Protein AF-A0A4Q7CPA7-F1 (afdb_monomer)

Secondary structure (DSSP, 8-state):
-HHHHHHHHHHHHHHHHHHHHHHHHHHHHHHHHHHHHHHHTS--SHHHHHHHHH-TTS-HHHHHHHHHHHHHTTSSPPPSS-SSHHHHHHHHHHHHH--

Foldseek 3Di:
DVVVVVVVVVVVVVVVVVVVVVVVVVVVVVVVVVVVVVLVVADLEPVVLVVLVPDPVRDQVNNQSNLVSCCVNVNWPFDDDDPTSVVRVVSRVVVVVVD

Solvent-accessible surface area (backbone atoms only — not comparable to full-atom values): 5529 Å² total; per-residue (Å²): 114,72,71,60,56,53,53,53,52,52,54,52,51,56,53,51,52,54,54,52,50,55,54,48,52,54,49,50,51,52,49,51,52,47,52,51,50,52,58,71,69,34,34,71,41,69,67,55,43,48,52,48,70,69,36,87,87,54,51,67,69,56,36,34,53,40,49,52,31,17,35,76,57,67,58,37,57,76,50,92,82,60,95,45,44,68,54,28,52,54,47,12,52,48,62,61,71,76,110

Structure (mmCIF, N/CA/C/O backbone):
data_AF-A0A4Q7CPA7-F1
#
_entry.id   AF-A0A4Q7CPA7-F1
#
loop_
_atom_site.group_PDB
_atom_site.id
_atom_site.type_symbol
_atom_site.label_atom_id
_atom_site.label_alt_id
_atom_site.label_comp_id
_atom_site.label_asym_id
_atom_site.label_entity_id
_atom_site.label_seq_id
_atom_site.pdbx_PDB_ins_code
_atom_site.Cartn_x
_atom_site.Cartn_y
_atom_site.Cartn_z
_atom_site.occupancy
_atom_site.B_iso_or_equiv
_atom_site.auth_seq_id
_atom_site.auth_comp_id
_atom_site.auth_asym_id
_atom_site.auth_atom_id
_atom_site.pdbx_PDB_model_num
ATOM 1 N N . MET A 1 1 ? -15.115 3.845 60.655 1.00 60.84 1 MET A N 1
ATOM 2 C CA . MET A 1 1 ? -14.992 4.805 59.529 1.00 60.84 1 MET A CA 1
ATOM 3 C C . MET A 1 1 ? -13.893 4.433 58.525 1.00 60.84 1 MET A C 1
ATOM 5 O O . MET A 1 1 ? -14.183 4.444 57.338 1.00 60.84 1 MET A O 1
ATOM 9 N N . LYS A 1 2 ? -12.679 4.030 58.945 1.00 62.03 2 LYS A N 1
ATOM 10 C CA . LYS A 1 2 ? -11.581 3.646 58.021 1.00 62.03 2 LYS A CA 1
ATOM 11 C C . LYS A 1 2 ? -11.904 2.454 57.095 1.00 62.03 2 LYS A C 1
ATOM 13 O O . LYS A 1 2 ? -11.591 2.507 55.914 1.00 62.03 2 LYS A O 1
ATOM 18 N N . ASN A 1 3 ? -12.603 1.433 57.592 1.00 66.81 3 ASN A N 1
ATOM 19 C CA . ASN A 1 3 ? -12.916 0.220 56.816 1.00 66.81 3 ASN A CA 1
ATOM 20 C C . ASN A 1 3 ? -13.990 0.450 55.734 1.00 66.81 3 ASN A C 1
ATOM 22 O O . ASN A 1 3 ? -13.986 -0.230 54.714 1.00 66.81 3 ASN A O 1
ATOM 26 N N . LEU A 1 4 ? -14.870 1.442 55.925 1.00 75.44 4 LEU A N 1
ATOM 27 C CA . LEU A 1 4 ? -15.872 1.839 54.929 1.00 75.44 4 LEU A CA 1
ATOM 28 C C . LEU A 1 4 ? -15.200 2.518 53.722 1.00 75.44 4 LEU A C 1
ATOM 30 O O . LEU A 1 4 ? -15.539 2.248 52.576 1.00 75.44 4 LEU A O 1
ATOM 34 N N . LEU A 1 5 ? -14.200 3.360 53.995 1.00 75.19 5 LEU A N 1
ATOM 35 C CA . LEU A 1 5 ? -13.464 4.123 52.986 1.00 75.19 5 LEU A CA 1
ATOM 36 C C . LEU A 1 5 ? -12.631 3.205 52.074 1.00 75.19 5 LEU A C 1
ATOM 38 O O . LEU A 1 5 ? -12.576 3.408 50.863 1.00 75.19 5 LEU A O 1
ATOM 42 N N . ILE A 1 6 ? -12.065 2.141 52.651 1.00 78.50 6 ILE A N 1
ATOM 43 C CA . ILE A 1 6 ? -11.348 1.088 51.916 1.00 78.50 6 ILE A CA 1
ATOM 44 C C . ILE A 1 6 ? -12.302 0.309 50.999 1.00 78.50 6 ILE A C 1
ATOM 46 O O . ILE A 1 6 ? -11.965 0.057 49.843 1.00 78.50 6 ILE A O 1
ATOM 50 N N . GLY A 1 7 ? -13.509 -0.021 51.476 1.00 77.50 7 GLY A N 1
ATOM 51 C CA . GLY A 1 7 ? -14.522 -0.708 50.667 1.00 77.50 7 GLY A CA 1
ATOM 52 C C . GLY A 1 7 ? -14.956 0.101 49.441 1.00 77.50 7 GLY A C 1
ATOM 53 O O . GLY A 1 7 ? -15.056 -0.443 48.344 1.00 77.50 7 GLY A O 1
ATOM 54 N N . VAL A 1 8 ? -15.134 1.417 49.596 1.00 79.19 8 VAL A N 1
ATOM 55 C CA . VAL A 1 8 ? -15.505 2.312 48.486 1.00 79.19 8 VAL A CA 1
ATOM 56 C C . VAL A 1 8 ? -14.370 2.455 47.463 1.00 79.19 8 VAL A C 1
ATOM 58 O O . VAL A 1 8 ? -14.634 2.414 46.260 1.00 79.19 8 VAL A O 1
ATOM 61 N N . MET A 1 9 ? -13.108 2.552 47.905 1.00 79.12 9 MET A N 1
ATOM 62 C CA . MET A 1 9 ? -11.962 2.574 46.980 1.00 79.12 9 MET A CA 1
ATOM 63 C C . MET A 1 9 ? -11.856 1.290 46.154 1.00 79.12 9 MET A C 1
ATOM 65 O O . MET A 1 9 ? -11.576 1.365 44.960 1.00 79.12 9 MET A O 1
ATOM 69 N N . LEU A 1 10 ? -12.108 0.127 46.760 1.00 80.56 10 LEU A N 1
ATOM 70 C CA . LEU A 1 10 ? -12.074 -1.164 46.069 1.00 80.56 10 LEU A CA 1
ATOM 71 C C . LEU A 1 10 ? -13.118 -1.238 44.948 1.00 80.56 10 LEU A C 1
ATOM 73 O O . LEU A 1 10 ? -12.797 -1.649 43.835 1.00 80.56 10 LEU A O 1
ATOM 77 N N . ILE A 1 11 ? -14.340 -0.770 45.210 1.00 79.00 11 ILE A N 1
ATOM 78 C CA . ILE A 1 11 ? -15.421 -0.759 44.213 1.00 79.00 11 ILE A CA 1
ATOM 79 C C . ILE A 1 11 ? -15.090 0.194 43.054 1.00 79.00 11 ILE A C 1
ATOM 81 O O . ILE A 1 11 ? -15.279 -0.166 41.890 1.00 79.00 11 ILE A O 1
ATOM 85 N N . MET A 1 12 ? -14.541 1.380 43.344 1.00 77.31 12 MET A N 1
ATOM 86 C CA . MET A 1 12 ? -14.098 2.309 42.296 1.00 77.31 12 MET A CA 1
ATOM 87 C C . MET A 1 12 ? -12.958 1.740 41.445 1.00 77.31 12 MET A C 1
ATOM 89 O O . MET A 1 12 ? -12.941 1.960 40.234 1.00 77.31 12 MET A O 1
ATOM 93 N N . LEU A 1 13 ? -12.034 0.982 42.043 1.00 77.50 13 LEU A N 1
ATOM 94 C CA . LEU A 1 13 ? -10.919 0.378 41.314 1.00 77.50 13 LEU A CA 1
ATOM 95 C C . LEU A 1 13 ? -11.395 -0.701 40.329 1.00 77.50 13 LEU A C 1
ATOM 97 O O . LEU A 1 13 ? -10.911 -0.751 39.200 1.00 77.50 13 LEU A O 1
ATOM 101 N N . ILE A 1 14 ? -12.369 -1.523 40.739 1.00 79.12 14 ILE A N 1
ATOM 102 C CA . ILE A 1 14 ? -12.941 -2.600 39.914 1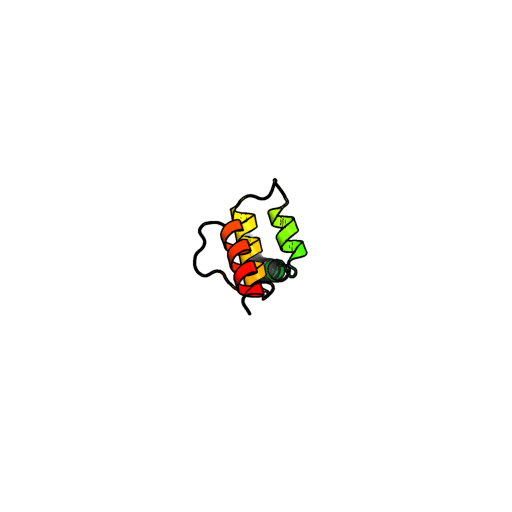.00 79.12 14 ILE A CA 1
ATOM 103 C C . ILE A 1 14 ? -13.746 -2.026 38.739 1.00 79.12 14 ILE A C 1
A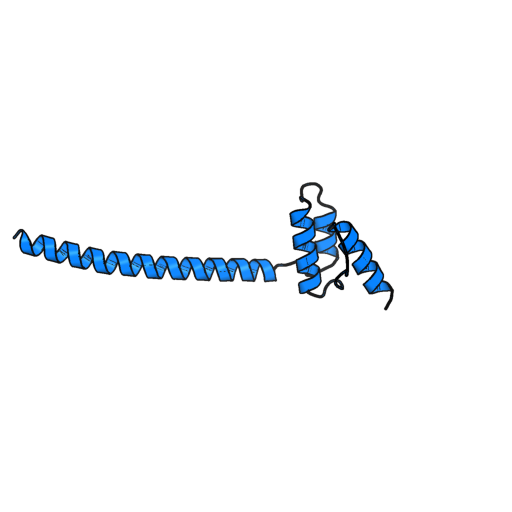TOM 105 O O . ILE A 1 14 ? -13.608 -2.482 37.606 1.00 79.12 14 ILE A O 1
ATOM 109 N N . MET A 1 15 ? -14.563 -0.995 38.978 1.00 75.00 15 MET A N 1
ATOM 110 C CA . MET A 1 15 ? -15.303 -0.343 37.891 1.00 75.00 15 MET A CA 1
ATOM 111 C C . MET A 1 15 ? -14.380 0.430 36.940 1.00 75.00 15 MET A C 1
ATOM 113 O O . MET A 1 15 ? -14.580 0.401 35.725 1.00 75.00 15 MET A O 1
ATOM 117 N N . GLY A 1 16 ? -13.348 1.093 37.471 1.00 70.25 16 GLY A N 1
ATOM 118 C CA . GLY A 1 16 ? -12.383 1.843 36.670 1.00 70.25 16 GLY A CA 1
ATOM 119 C C . GLY A 1 16 ? -11.567 0.956 35.727 1.00 70.25 16 GLY A C 1
ATOM 120 O O . GLY A 1 16 ? -11.403 1.303 34.555 1.00 70.25 16 GLY A O 1
ATOM 121 N N . SER A 1 17 ? -11.097 -0.202 36.203 1.00 68.50 17 SER A N 1
ATOM 122 C CA . SER A 1 17 ? -10.335 -1.150 35.380 1.00 68.50 17 SER A CA 1
ATOM 123 C C . SER A 1 17 ? -11.192 -1.768 34.271 1.00 68.50 17 SER A C 1
ATOM 125 O O . SER A 1 17 ? -10.755 -1.798 33.120 1.00 68.50 17 SER A O 1
ATOM 127 N N . GLY A 1 18 ? -12.437 -2.155 34.575 1.00 69.56 18 GLY A N 1
ATOM 128 C CA . GLY A 1 18 ? -13.386 -2.659 33.577 1.00 69.56 18 GLY A CA 1
ATOM 129 C C . GLY A 1 18 ? -13.713 -1.629 32.490 1.00 69.56 18 GLY A C 1
ATOM 130 O O . GLY A 1 18 ? -13.674 -1.940 31.300 1.00 69.56 18 GLY A O 1
ATOM 131 N N . TYR A 1 19 ? -13.954 -0.370 32.874 1.00 69.69 19 TYR A N 1
ATOM 132 C CA . TYR A 1 19 ? -14.233 0.706 31.918 1.00 69.69 19 TYR A CA 1
ATOM 133 C C . TYR A 1 19 ? -13.033 1.014 31.009 1.00 69.69 19 TYR A C 1
ATOM 135 O O . TYR A 1 19 ? -13.197 1.268 29.813 1.00 69.69 19 TYR A O 1
ATOM 143 N N . PHE A 1 20 ? -11.811 0.973 31.551 1.00 68.81 20 PHE A N 1
ATOM 144 C CA . PHE A 1 20 ? -10.595 1.194 30.769 1.00 68.81 20 PHE A CA 1
ATOM 145 C C . PHE A 1 20 ? -10.340 0.056 29.771 1.00 68.81 20 PHE A C 1
ATOM 147 O O . PHE A 1 20 ? -9.987 0.328 28.622 1.00 68.81 20 PHE A O 1
ATOM 154 N N . MET A 1 21 ? -10.585 -1.193 30.181 1.00 64.44 21 MET A N 1
ATOM 155 C CA . MET A 1 21 ? -10.414 -2.379 29.339 1.00 64.44 21 MET A CA 1
ATOM 156 C C . MET A 1 21 ? -11.360 -2.351 28.128 1.00 64.44 21 MET A C 1
ATOM 158 O O . MET A 1 21 ? -10.884 -2.378 26.993 1.00 64.44 21 MET A O 1
ATOM 162 N N . ILE A 1 22 ? -12.660 -2.121 28.347 1.00 62.16 22 ILE A N 1
ATOM 163 C CA . ILE A 1 22 ? -13.662 -2.004 27.269 1.00 62.16 22 ILE A CA 1
ATOM 164 C C . ILE A 1 22 ? -13.314 -0.851 26.314 1.00 62.16 22 ILE A C 1
ATOM 166 O O . ILE A 1 22 ? -13.369 -0.988 25.093 1.00 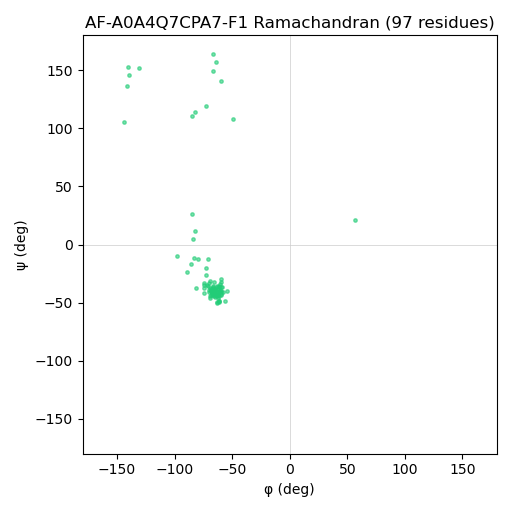62.16 22 ILE A O 1
ATOM 170 N N . LYS A 1 23 ? -12.898 0.304 26.849 1.00 59.06 23 LYS A N 1
ATOM 171 C CA . LYS A 1 23 ? -12.506 1.456 26.023 1.00 59.06 23 LYS A CA 1
ATOM 172 C C . LYS A 1 23 ? -11.248 1.179 25.192 1.00 59.06 23 LYS A C 1
ATOM 174 O O . LYS A 1 23 ? -11.108 1.739 24.103 1.00 59.06 23 LYS A O 1
ATOM 179 N N . SER A 1 24 ? -10.329 0.360 25.701 1.00 59.72 24 SER A N 1
ATOM 180 C CA . SER A 1 24 ? -9.114 -0.032 24.986 1.00 59.72 24 SER A CA 1
ATOM 181 C C . SER A 1 24 ? -9.394 -1.041 23.871 1.00 59.72 24 SER A C 1
ATOM 183 O O . SER A 1 24 ? -8.902 -0.827 22.765 1.00 59.72 24 SER A O 1
ATOM 185 N N . GLU A 1 25 ? -10.260 -2.035 24.099 1.00 56.31 25 GLU A N 1
ATOM 186 C CA . GLU A 1 25 ? -10.701 -2.984 23.063 1.00 56.31 25 GLU A CA 1
ATOM 187 C C . GLU A 1 25 ? -11.433 -2.266 21.927 1.00 56.31 25 GLU A C 1
ATOM 189 O O . GLU A 1 25 ? -11.036 -2.384 20.770 1.00 56.31 25 GLU A O 1
ATOM 194 N N . ILE A 1 26 ? -12.395 -1.390 22.248 1.00 58.28 26 ILE A N 1
ATOM 195 C CA . ILE A 1 26 ? -13.133 -0.612 21.235 1.00 58.28 26 ILE A CA 1
ATOM 196 C C . ILE A 1 26 ? -12.187 0.257 20.393 1.00 58.28 26 ILE A C 1
ATOM 198 O O . ILE A 1 26 ? -12.392 0.431 19.192 1.00 58.28 26 ILE A O 1
ATOM 202 N N . ARG A 1 27 ? -11.136 0.824 20.998 1.00 57.31 27 ARG A N 1
ATOM 203 C CA . ARG A 1 27 ? -10.137 1.613 20.261 1.00 57.31 27 ARG A CA 1
ATOM 204 C C . ARG A 1 27 ? -9.246 0.745 19.379 1.00 57.31 27 ARG A C 1
ATOM 206 O O . ARG A 1 27 ? -8.856 1.207 18.305 1.00 57.31 27 ARG A O 1
ATOM 213 N N . HIS A 1 28 ? -8.927 -0.469 19.814 1.00 56.09 28 HIS A N 1
ATOM 214 C CA . HIS A 1 28 ? -8.121 -1.410 19.046 1.00 56.09 28 HIS A CA 1
ATOM 215 C C . HIS A 1 28 ? -8.893 -1.906 17.817 1.00 56.09 28 HIS A C 1
ATOM 217 O O . HIS A 1 28 ? -8.368 -1.834 16.706 1.00 56.09 28 HIS A O 1
ATOM 223 N N . ASP A 1 29 ? -10.170 -2.255 17.986 1.00 55.78 29 ASP A N 1
ATOM 224 C CA . ASP A 1 29 ? -11.059 -2.647 16.889 1.00 55.78 29 ASP A CA 1
ATOM 225 C C . ASP A 1 29 ? -11.357 -1.484 15.944 1.00 55.78 29 ASP A C 1
ATOM 227 O O . ASP A 1 29 ? -11.255 -1.631 14.729 1.00 55.78 29 ASP A O 1
ATOM 231 N N . ALA A 1 30 ? -11.636 -0.284 16.462 1.00 56.88 30 ALA A N 1
ATOM 232 C CA . ALA A 1 30 ? -11.852 0.888 15.615 1.00 56.88 30 ALA A CA 1
ATOM 233 C C . ALA A 1 30 ? -10.599 1.252 14.802 1.00 56.88 30 ALA A C 1
ATOM 235 O O . ALA A 1 30 ? -10.718 1.669 13.651 1.00 56.88 30 ALA A O 1
ATOM 236 N N . SER A 1 31 ? -9.401 1.068 15.364 1.00 57.94 31 SER A N 1
ATOM 237 C CA . SER A 1 31 ? -8.137 1.305 14.656 1.00 57.94 31 SER A CA 1
ATOM 238 C C . SER A 1 31 ? -7.840 0.204 13.637 1.00 57.94 31 SER A C 1
ATOM 240 O O . SER A 1 31 ? -7.374 0.511 12.542 1.00 57.94 31 SER A O 1
ATOM 242 N N . ALA A 1 32 ? -8.164 -1.055 13.945 1.00 56.03 32 ALA A N 1
ATOM 243 C CA . ALA A 1 32 ? -8.051 -2.173 13.013 1.00 56.03 32 ALA A CA 1
ATOM 244 C C . ALA A 1 32 ? -9.026 -2.020 11.836 1.00 56.03 32 ALA A C 1
ATOM 246 O O . ALA A 1 32 ? -8.616 -2.142 10.684 1.00 56.03 32 ALA A O 1
ATOM 247 N N . VAL A 1 33 ? -10.280 -1.643 12.101 1.00 53.69 33 VAL A N 1
ATOM 248 C CA . VAL A 1 33 ? -11.311 -1.363 11.089 1.00 53.69 33 VAL A CA 1
ATOM 249 C C . VAL A 1 33 ? -10.992 -0.092 10.300 1.00 53.69 33 VAL A C 1
ATOM 251 O O . VAL A 1 33 ? -11.206 -0.057 9.091 1.00 53.69 33 VAL A O 1
ATOM 254 N N . ALA A 1 34 ? -10.437 0.949 10.928 1.00 53.22 34 ALA A N 1
ATOM 255 C CA . ALA A 1 34 ? -9.967 2.142 10.224 1.00 53.22 34 ALA A CA 1
ATOM 256 C C . ALA A 1 34 ? -8.756 1.835 9.334 1.00 53.22 34 ALA A C 1
ATOM 258 O O . ALA A 1 34 ? -8.714 2.320 8.207 1.00 53.22 34 ALA A O 1
ATOM 259 N N . ALA A 1 35 ? -7.819 0.994 9.781 1.00 53.28 35 ALA A N 1
ATOM 260 C CA . ALA A 1 35 ? -6.709 0.505 8.965 1.00 53.28 35 ALA A CA 1
ATOM 261 C C . ALA A 1 35 ? -7.209 -0.369 7.801 1.00 53.28 35 ALA A C 1
ATOM 263 O O . ALA A 1 35 ? -6.734 -0.223 6.676 1.00 53.28 35 ALA A O 1
ATOM 264 N N . GLN A 1 36 ? -8.226 -1.206 8.029 1.00 49.03 36 GLN A N 1
ATOM 265 C CA . GLN A 1 36 ? -8.895 -1.990 6.986 1.00 49.03 36 GLN A CA 1
ATOM 266 C C . GLN A 1 36 ? -9.649 -1.099 5.984 1.00 49.03 36 GLN A C 1
ATOM 268 O O . GLN A 1 36 ? -9.557 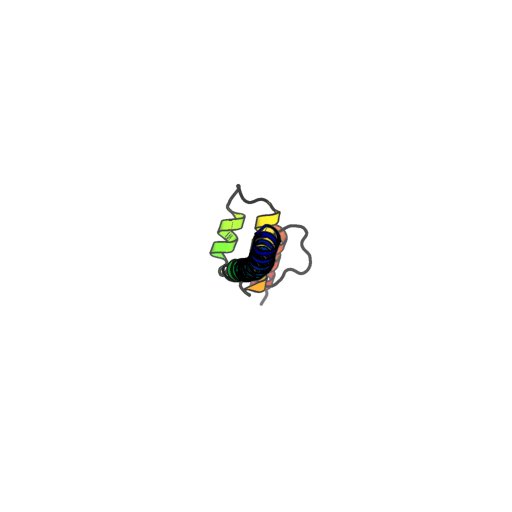-1.307 4.777 1.00 49.03 36 GLN A O 1
ATOM 273 N N . LYS A 1 37 ? -10.338 -0.049 6.450 1.00 45.16 37 LYS A N 1
ATOM 274 C CA . LYS A 1 37 ? -10.987 0.946 5.581 1.00 45.16 37 LYS A CA 1
ATOM 275 C C . LYS A 1 37 ? -9.986 1.820 4.830 1.00 45.16 37 LYS A C 1
ATOM 277 O O . LYS A 1 37 ? -10.276 2.230 3.710 1.00 45.16 37 LYS A O 1
ATOM 282 N N . LEU A 1 38 ? -8.816 2.095 5.407 1.00 51.00 38 LEU A N 1
ATOM 283 C CA . LEU A 1 38 ? -7.716 2.761 4.707 1.00 51.00 38 LEU A CA 1
ATOM 284 C C . LEU A 1 38 ? -7.148 1.870 3.597 1.00 51.00 38 LEU A C 1
ATOM 286 O O . LEU A 1 38 ? -6.874 2.386 2.519 1.00 51.00 38 LEU A O 1
ATOM 290 N N . LYS A 1 39 ? -7.066 0.547 3.815 1.00 51.12 39 LYS A N 1
ATOM 291 C CA . LYS A 1 39 ? -6.786 -0.421 2.740 1.00 51.12 39 LYS A CA 1
ATOM 292 C C . LYS A 1 39 ? -7.875 -0.418 1.655 1.00 51.12 39 LYS A C 1
ATOM 294 O O . LYS A 1 39 ? -7.554 -0.469 0.477 1.00 51.12 39 LYS A O 1
ATOM 299 N N . MET A 1 40 ? -9.154 -0.268 2.016 1.00 48.22 40 MET A N 1
ATOM 300 C CA . MET A 1 40 ? -10.255 -0.163 1.037 1.00 48.22 40 MET A CA 1
ATOM 301 C C . MET A 1 40 ? -10.317 1.176 0.281 1.00 48.22 40 MET A C 1
ATOM 303 O O . MET A 1 40 ? -10.888 1.232 -0.802 1.00 48.22 40 MET A O 1
ATOM 307 N N . LYS A 1 41 ? -9.704 2.252 0.794 1.00 54.00 41 LYS A N 1
ATOM 308 C CA . LYS A 1 41 ? -9.414 3.481 0.024 1.00 54.00 41 LYS A CA 1
ATOM 309 C C . LYS A 1 41 ? -8.090 3.369 -0.755 1.00 54.00 41 LYS A C 1
ATOM 311 O O . LYS A 1 41 ? -7.423 4.373 -1.006 1.00 54.00 41 LYS A O 1
ATOM 316 N N . GLY A 1 42 ? -7.689 2.145 -1.093 1.00 62.06 42 GLY A N 1
ATOM 317 C CA . GLY A 1 42 ? -6.543 1.850 -1.940 1.00 62.06 42 GLY A CA 1
ATOM 318 C C . GLY A 1 42 ? -6.756 2.318 -3.378 1.00 62.06 42 GLY A C 1
ATOM 319 O O . GLY A 1 42 ? -7.866 2.634 -3.794 1.00 62.06 42 GLY A O 1
ATOM 320 N N . ILE A 1 43 ? -5.657 2.391 -4.126 1.00 66.00 43 ILE A N 1
ATOM 321 C CA . ILE A 1 43 ? -5.616 2.784 -5.536 1.00 66.00 43 ILE A CA 1
ATOM 322 C C . ILE A 1 43 ? -6.665 2.004 -6.346 1.00 66.00 43 ILE A C 1
ATOM 324 O O . ILE A 1 43 ? -6.485 0.818 -6.604 1.00 66.00 43 ILE A O 1
ATOM 328 N N . THR A 1 44 ? -7.738 2.678 -6.768 1.00 70.00 44 THR A N 1
ATOM 329 C CA . THR A 1 44 ? -8.829 2.069 -7.556 1.00 70.00 44 THR A CA 1
ATOM 330 C C . THR A 1 44 ? -8.708 2.316 -9.057 1.00 70.00 44 THR A C 1
ATOM 332 O O . THR A 1 44 ? -9.450 1.732 -9.842 1.00 70.00 44 THR A O 1
ATOM 335 N N . THR A 1 45 ? -7.789 3.186 -9.483 1.00 72.81 45 THR A N 1
ATOM 336 C CA . THR A 1 45 ? -7.588 3.516 -10.898 1.00 72.81 45 THR A CA 1
ATOM 337 C C . THR A 1 45 ? -6.111 3.658 -11.245 1.00 72.81 45 THR A C 1
ATOM 339 O O . THR A 1 45 ? -5.286 4.057 -10.421 1.00 72.81 45 THR A O 1
ATOM 342 N N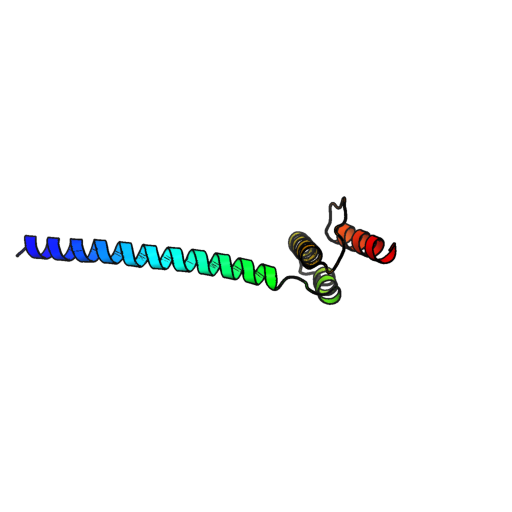 . GLU A 1 46 ? -5.771 3.390 -12.507 1.00 76.00 46 GLU A N 1
ATOM 343 C CA . GLU A 1 46 ? -4.405 3.542 -13.030 1.00 76.00 46 GLU A CA 1
ATOM 344 C C . GLU A 1 46 ? -3.901 4.985 -12.905 1.00 76.00 46 GLU A C 1
ATOM 346 O O . GLU A 1 46 ? -2.720 5.208 -12.651 1.00 76.00 46 GLU A O 1
ATOM 351 N N . ALA A 1 47 ? -4.795 5.974 -13.009 1.00 76.19 47 ALA A N 1
ATOM 352 C CA . ALA A 1 47 ? -4.460 7.385 -12.836 1.00 76.19 47 ALA A CA 1
ATOM 353 C C . ALA A 1 47 ? -3.987 7.701 -11.408 1.00 76.19 47 ALA A C 1
ATOM 355 O O . ALA A 1 47 ? -3.010 8.431 -11.234 1.00 76.19 47 ALA A O 1
ATOM 356 N N . GLN A 1 48 ? -4.632 7.119 -10.390 1.00 75.75 48 GLN A N 1
ATOM 357 C CA . GLN A 1 48 ? -4.193 7.263 -9.001 1.00 75.75 48 GLN A CA 1
ATOM 358 C C . GLN A 1 48 ? -2.848 6.573 -8.775 1.00 75.75 48 GLN A C 1
ATOM 360 O O . GLN A 1 48 ? -1.979 7.138 -8.110 1.00 75.75 48 GLN A O 1
ATOM 365 N N . LEU A 1 49 ? -2.642 5.388 -9.366 1.00 79.19 49 LEU A N 1
ATOM 366 C CA . LEU A 1 49 ? -1.354 4.706 -9.261 1.00 79.19 49 LEU 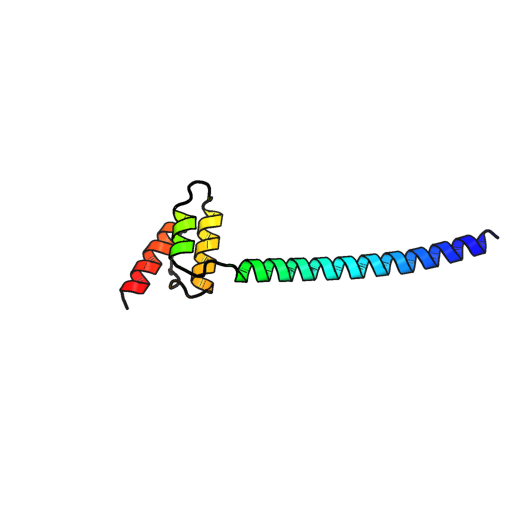A CA 1
ATOM 367 C C . LEU A 1 49 ? -0.246 5.552 -9.884 1.00 79.19 49 LEU A C 1
ATOM 369 O O . LEU A 1 49 ? 0.783 5.805 -9.260 1.00 79.19 49 LEU A O 1
ATOM 373 N N . LYS A 1 50 ? -0.494 6.044 -11.101 1.00 80.94 50 LYS A N 1
ATOM 374 C CA . LYS A 1 50 ? 0.427 6.901 -11.838 1.00 80.94 50 LYS A CA 1
ATOM 375 C C . LYS A 1 50 ? 0.757 8.157 -11.041 1.00 80.94 50 LYS A C 1
ATOM 377 O O . LYS A 1 50 ? 1.925 8.510 -10.975 1.00 80.94 50 LYS A O 1
ATOM 382 N N . ALA A 1 51 ? -0.219 8.775 -10.374 1.00 80.56 51 ALA A N 1
ATOM 383 C CA . ALA A 1 51 ? 0.020 9.922 -9.501 1.00 80.56 51 ALA A CA 1
ATOM 384 C C . ALA A 1 51 ? 0.987 9.595 -8.348 1.00 80.56 51 ALA A C 1
ATOM 386 O O . ALA A 1 51 ? 1.875 10.392 -8.067 1.00 80.56 51 ALA A O 1
ATOM 387 N N . VAL A 1 52 ? 0.885 8.411 -7.729 1.00 79.56 52 VAL A N 1
ATOM 388 C CA . VAL A 1 52 ? 1.827 7.982 -6.676 1.00 79.56 52 VAL A CA 1
ATOM 389 C C . VAL A 1 52 ? 3.236 7.739 -7.220 1.00 79.56 52 VAL A C 1
ATOM 391 O O . VAL A 1 52 ? 4.209 8.080 -6.552 1.00 79.56 52 VAL A O 1
ATOM 394 N N . PHE A 1 53 ? 3.365 7.180 -8.425 1.00 77.56 53 PHE A N 1
ATOM 395 C CA . PHE A 1 53 ? 4.671 7.001 -9.070 1.00 77.56 53 PHE A CA 1
ATOM 396 C C . PHE A 1 53 ? 5.300 8.318 -9.530 1.00 77.56 53 PHE A C 1
ATOM 398 O O . PHE A 1 53 ? 6.522 8.448 -9.483 1.00 77.56 53 PHE A O 1
ATOM 405 N N . ASN A 1 54 ? 4.472 9.278 -9.944 1.00 78.94 54 ASN A N 1
ATOM 406 C CA . ASN A 1 54 ? 4.902 10.585 -10.434 1.00 78.94 54 ASN A CA 1
ATOM 407 C C . ASN A 1 54 ? 5.254 11.564 -9.304 1.00 78.94 54 ASN A C 1
ATOM 409 O O . ASN A 1 54 ? 5.822 12.618 -9.574 1.00 78.94 54 ASN A O 1
ATOM 413 N N . ASP A 1 55 ? 4.903 11.245 -8.056 1.00 75.81 55 ASP A N 1
ATOM 414 C CA . ASP A 1 55 ? 5.189 12.089 -6.902 1.00 75.81 55 ASP A CA 1
ATOM 415 C C . ASP A 1 55 ? 6.612 11.808 -6.369 1.00 75.81 55 ASP A C 1
ATOM 417 O O . ASP A 1 55 ? 6.871 10.736 -5.808 1.00 75.81 55 ASP A O 1
ATOM 421 N N . PRO A 1 56 ? 7.563 12.751 -6.510 1.00 72.00 56 PRO A N 1
ATOM 422 C CA . PRO A 1 56 ? 8.955 12.536 -6.118 1.00 72.00 56 PRO A CA 1
ATOM 423 C C . PRO A 1 56 ? 9.148 12.477 -4.596 1.00 72.00 56 PRO A C 1
ATOM 425 O O . PRO A 1 56 ? 10.206 12.059 -4.130 1.00 72.00 56 PRO A O 1
ATOM 428 N N . LYS A 1 57 ? 8.143 12.868 -3.796 1.00 78.56 57 LYS A N 1
ATOM 429 C CA . LYS A 1 57 ? 8.199 12.772 -2.328 1.00 78.56 57 LYS A CA 1
ATOM 430 C C . LYS A 1 57 ? 7.821 11.377 -1.823 1.00 78.56 57 LYS A C 1
ATOM 432 O O . LYS A 1 57 ? 8.018 11.077 -0.642 1.00 78.56 57 LYS A O 1
ATOM 437 N N . LYS A 1 58 ? 7.270 10.509 -2.680 1.00 72.56 58 LYS A N 1
ATOM 438 C CA . LYS A 1 58 ? 6.872 9.145 -2.316 1.00 72.56 58 LYS A CA 1
ATOM 439 C C . LYS A 1 58 ? 8.079 8.209 -2.361 1.00 72.56 58 LYS A C 1
ATOM 441 O O . LYS A 1 58 ? 8.632 7.914 -3.418 1.00 72.56 58 LYS A O 1
ATOM 446 N N . LYS A 1 59 ? 8.454 7.703 -1.183 1.00 80.38 59 LYS A N 1
ATOM 447 C CA . LYS A 1 59 ? 9.486 6.669 -1.022 1.00 80.38 59 LYS A CA 1
ATOM 448 C C . LYS A 1 59 ? 9.065 5.356 -1.690 1.00 80.38 59 LYS A C 1
ATOM 450 O O . LYS A 1 59 ? 7.875 5.072 -1.815 1.00 80.38 59 LYS A O 1
ATOM 455 N N . GLU A 1 60 ? 10.043 4.524 -2.032 1.00 75.19 60 GLU A N 1
ATOM 456 C CA . GLU A 1 60 ? 9.835 3.251 -2.734 1.00 75.19 60 GLU A CA 1
ATOM 457 C C . GLU A 1 60 ? 8.834 2.318 -2.034 1.00 75.19 60 GLU A C 1
ATOM 459 O O . GLU A 1 60 ? 7.947 1.778 -2.690 1.00 75.19 60 GLU A O 1
ATOM 464 N N . GLY A 1 61 ? 8.862 2.233 -0.699 1.00 75.31 61 GLY A N 1
ATOM 465 C CA . GLY A 1 61 ? 7.869 1.464 0.063 1.00 75.31 61 GLY A CA 1
ATOM 466 C C . GLY A 1 61 ? 6.425 1.957 -0.116 1.00 75.31 61 GLY A C 1
ATOM 467 O O . GLY A 1 61 ? 5.501 1.153 -0.166 1.00 75.31 61 GLY A O 1
ATOM 468 N N . ALA A 1 62 ? 6.213 3.267 -0.292 1.00 77.88 62 ALA A N 1
ATOM 469 C CA . ALA A 1 62 ? 4.887 3.822 -0.570 1.00 77.88 62 ALA A CA 1
ATOM 470 C C . ALA A 1 62 ? 4.434 3.540 -2.013 1.00 77.88 62 ALA A C 1
ATOM 472 O O . ALA A 1 62 ? 3.244 3.336 -2.246 1.00 77.88 62 ALA A O 1
ATOM 473 N N . LYS A 1 63 ? 5.373 3.501 -2.969 1.00 81.81 63 LYS A N 1
ATOM 474 C CA . LYS A 1 63 ? 5.100 3.096 -4.357 1.00 81.81 63 LYS A CA 1
ATOM 475 C C . LYS A 1 63 ? 4.736 1.608 -4.437 1.00 81.81 63 LYS A C 1
ATOM 477 O O . LYS A 1 63 ? 3.773 1.258 -5.111 1.00 81.81 63 LYS A O 1
ATOM 482 N N . LEU A 1 64 ? 5.452 0.753 -3.702 1.00 81.69 64 LEU A N 1
ATOM 483 C CA . LEU A 1 64 ? 5.166 -0.684 -3.594 1.00 81.69 64 LEU A CA 1
ATOM 484 C C . LEU A 1 64 ? 3.798 -0.936 -2.961 1.00 81.69 64 LEU A C 1
ATOM 486 O O . LEU A 1 64 ? 2.981 -1.624 -3.558 1.00 81.69 64 LEU A O 1
ATOM 490 N N . ALA A 1 65 ? 3.504 -0.302 -1.823 1.00 79.75 65 ALA A N 1
ATOM 491 C CA . ALA A 1 65 ? 2.204 -0.436 -1.167 1.00 79.75 65 ALA A CA 1
ATOM 492 C C . ALA A 1 65 ? 1.043 0.054 -2.053 1.00 79.75 65 ALA A C 1
ATOM 494 O O . ALA A 1 65 ? -0.045 -0.522 -2.036 1.00 79.75 65 ALA A O 1
ATOM 495 N N . ALA A 1 66 ? 1.254 1.113 -2.843 1.00 81.31 66 ALA A N 1
ATOM 496 C CA . ALA A 1 66 ? 0.263 1.594 -3.804 1.00 81.31 66 ALA A CA 1
ATOM 497 C C . ALA A 1 66 ? 0.051 0.600 -4.956 1.00 81.31 66 ALA A C 1
ATOM 499 O O . ALA A 1 66 ? -1.088 0.366 -5.355 1.00 81.31 66 ALA A O 1
ATOM 500 N N . TYR A 1 67 ? 1.127 -0.007 -5.458 1.00 81.12 67 TYR A N 1
ATOM 501 C CA . TYR A 1 67 ? 1.058 -1.049 -6.477 1.00 81.12 67 TYR A CA 1
ATOM 502 C C . TYR A 1 67 ? 0.356 -2.314 -5.960 1.00 81.12 67 TYR A C 1
ATOM 504 O O . TYR A 1 67 ? -0.539 -2.817 -6.631 1.00 81.12 67 TYR A O 1
ATOM 512 N N . GLU A 1 68 ? 0.684 -2.788 -4.756 1.00 79.81 68 GLU A N 1
ATOM 513 C CA . GLU A 1 68 ? 0.002 -3.934 -4.141 1.00 79.81 68 GLU A CA 1
ATOM 514 C C . GLU A 1 68 ? -1.492 -3.666 -3.967 1.00 79.81 68 GLU A C 1
ATOM 516 O O . GLU A 1 68 ? -2.303 -4.497 -4.365 1.00 79.81 68 GLU A O 1
ATOM 521 N N . ASN A 1 69 ? -1.863 -2.467 -3.503 1.00 81.75 69 ASN A N 1
ATOM 522 C CA . ASN A 1 69 ? -3.267 -2.062 -3.446 1.00 81.75 69 ASN A CA 1
ATOM 523 C C . ASN A 1 69 ? -3.928 -2.063 -4.830 1.00 81.75 69 ASN A C 1
ATOM 525 O O . ASN A 1 69 ? -5.078 -2.469 -4.948 1.00 81.75 69 ASN A O 1
ATOM 529 N N . ALA A 1 70 ? -3.244 -1.607 -5.881 1.00 82.44 70 ALA A N 1
ATOM 530 C CA . ALA A 1 70 ? -3.802 -1.606 -7.233 1.00 82.44 70 ALA A CA 1
ATOM 531 C C . ALA A 1 70 ? -4.014 -3.032 -7.774 1.00 82.44 70 ALA A C 1
ATOM 533 O O . ALA A 1 70 ? -4.995 -3.290 -8.471 1.00 82.44 70 ALA A O 1
ATOM 534 N N . VAL A 1 71 ? -3.121 -3.962 -7.425 1.00 82.25 71 VAL A N 1
ATOM 535 C CA . VAL A 1 71 ? -3.257 -5.388 -7.743 1.00 82.25 71 VAL A CA 1
ATOM 536 C C . VAL A 1 71 ? -4.406 -6.023 -6.953 1.00 82.25 71 VAL A C 1
ATOM 538 O O . VAL A 1 71 ? -5.224 -6.723 -7.543 1.00 82.25 71 VAL A O 1
ATOM 541 N N . GLU A 1 72 ? -4.507 -5.757 -5.645 1.00 80.75 72 GLU A N 1
ATOM 542 C CA . GLU A 1 72 ? -5.614 -6.235 -4.798 1.00 80.75 72 GLU A CA 1
ATOM 543 C C . GLU A 1 72 ? -6.973 -5.699 -5.272 1.00 80.75 72 GLU A C 1
ATOM 545 O O . GLU A 1 72 ? -7.961 -6.426 -5.266 1.00 80.75 72 GLU A O 1
ATOM 550 N N . ASN A 1 73 ? -7.023 -4.453 -5.753 1.00 78.38 73 ASN A N 1
ATOM 551 C CA . ASN A 1 73 ? -8.233 -3.841 -6.311 1.00 78.38 73 ASN A CA 1
ATOM 552 C C . ASN A 1 73 ? -8.498 -4.225 -7.781 1.00 78.38 73 ASN A C 1
ATOM 554 O O . ASN A 1 73 ? -9.344 -3.608 -8.425 1.00 78.38 73 ASN A O 1
ATOM 558 N N . HIS A 1 74 ? -7.788 -5.219 -8.334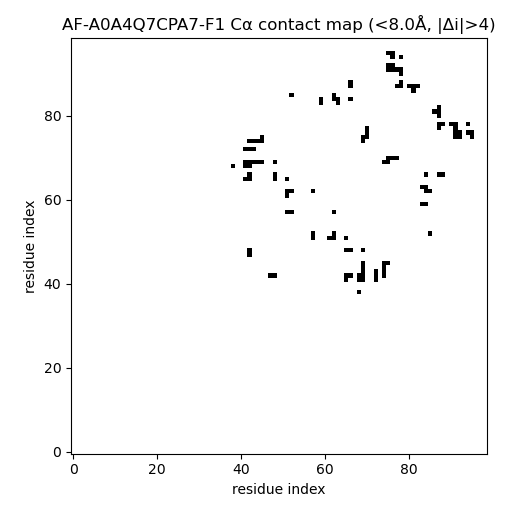 1.00 76.44 74 HIS A N 1
ATOM 559 C CA . HIS A 1 74 ? -7.935 -5.691 -9.719 1.00 76.44 74 HIS A CA 1
ATOM 560 C C . HIS A 1 74 ? -7.752 -4.607 -10.801 1.00 76.44 74 HIS A C 1
ATOM 562 O O . HIS A 1 74 ? -8.178 -4.779 -11.943 1.00 76.44 74 HIS A O 1
ATOM 568 N N . VAL A 1 75 ? -7.084 -3.497 -10.474 1.00 78.25 75 VAL A N 1
ATOM 569 C CA . VAL A 1 75 ? -6.796 -2.400 -11.413 1.00 78.25 75 VAL A CA 1
ATOM 570 C C . VAL A 1 75 ? -5.747 -2.836 -12.438 1.00 78.25 75 VAL A C 1
ATOM 572 O O . VAL A 1 75 ? -5.796 -2.443 -13.607 1.00 78.25 75 VAL A O 1
ATOM 575 N N . LEU A 1 76 ? -4.787 -3.653 -11.990 1.00 81.75 76 LEU A N 1
ATOM 576 C CA . LEU A 1 76 ? -3.666 -4.163 -12.775 1.00 81.75 76 LEU A CA 1
ATOM 577 C C . LEU A 1 76 ? -3.413 -5.638 -12.433 1.00 81.75 76 LEU A C 1
ATOM 579 O O . LEU A 1 76 ? -3.580 -6.035 -11.277 1.00 81.75 76 LEU A O 1
ATOM 583 N N . PRO A 1 77 ? -2.986 -6.460 -13.406 1.00 78.12 77 PRO A N 1
ATOM 584 C CA . PRO A 1 77 ? -2.590 -7.836 -13.132 1.00 78.12 77 PRO A CA 1
ATOM 585 C C . PRO A 1 77 ? -1.318 -7.871 -12.277 1.00 78.12 77 PRO A C 1
ATOM 587 O O . PRO A 1 77 ? -0.471 -6.994 -12.386 1.00 78.12 77 PRO A O 1
ATOM 590 N N . ARG A 1 78 ? -1.156 -8.897 -11.436 1.00 78.69 78 ARG A N 1
ATOM 591 C CA . ARG A 1 78 ? 0.043 -9.051 -10.601 1.00 78.69 78 ARG A CA 1
ATOM 592 C C . ARG A 1 78 ? 1.251 -9.470 -11.446 1.00 78.69 78 ARG A C 1
ATOM 594 O O . ARG A 1 78 ? 1.255 -10.563 -12.006 1.00 78.69 78 ARG A O 1
ATOM 601 N N . SER A 1 79 ? 2.294 -8.644 -11.469 1.00 79.19 79 SER A N 1
ATOM 602 C CA . SER A 1 79 ? 3.632 -9.031 -11.942 1.00 79.19 79 SER A CA 1
ATOM 603 C C . SER A 1 79 ? 4.202 -10.198 -11.118 1.00 79.19 79 SER A C 1
ATOM 605 O O . SER A 1 79 ? 3.999 -10.269 -9.903 1.00 79.19 79 SER A O 1
ATOM 607 N N . LYS A 1 80 ? 4.885 -11.142 -11.779 1.00 70.94 80 LYS A N 1
ATOM 608 C CA . LYS A 1 80 ? 5.362 -12.390 -11.149 1.00 70.94 80 LYS A CA 1
ATOM 609 C C . LYS A 1 80 ? 6.667 -12.200 -10.383 1.00 70.94 80 LYS A C 1
ATOM 611 O O . LYS A 1 80 ? 6.836 -12.799 -9.323 1.00 70.94 80 LYS A O 1
ATOM 616 N N . HIS A 1 81 ? 7.573 -11.376 -10.903 1.00 67.25 81 HIS A N 1
ATOM 617 C CA . HIS A 1 81 ? 8.893 -11.166 -10.318 1.00 67.25 81 HIS A CA 1
ATOM 618 C C . HIS A 1 81 ? 9.326 -9.714 -10.492 1.00 67.25 81 HIS A C 1
ATOM 620 O O . HIS A 1 81 ? 9.732 -9.298 -11.570 1.00 67.25 81 HIS A O 1
ATOM 626 N N . PHE A 1 82 ? 9.290 -8.945 -9.410 1.00 68.38 82 PHE A N 1
ATOM 627 C CA . PHE A 1 82 ? 9.767 -7.570 -9.416 1.00 68.38 82 PHE A CA 1
ATOM 628 C C . PHE A 1 82 ? 10.494 -7.256 -8.110 1.00 68.38 82 PHE A C 1
ATOM 630 O O . PHE A 1 82 ? 10.040 -7.621 -7.030 1.00 68.38 82 PHE A O 1
ATOM 637 N N . GLN A 1 83 ? 11.634 -6.572 -8.218 1.00 68.88 83 GLN A N 1
ATOM 638 C CA . GLN A 1 83 ? 12.365 -6.036 -7.063 1.00 68.88 83 GLN A CA 1
ATOM 639 C C . GLN A 1 83 ? 11.903 -4.622 -6.697 1.00 68.88 83 GLN A C 1
ATOM 641 O O . GLN A 1 83 ? 12.050 -4.208 -5.553 1.00 68.88 83 GLN A O 1
ATOM 646 N N . THR A 1 84 ? 11.325 -3.884 -7.651 1.00 77.00 84 THR A N 1
ATOM 647 C CA . TH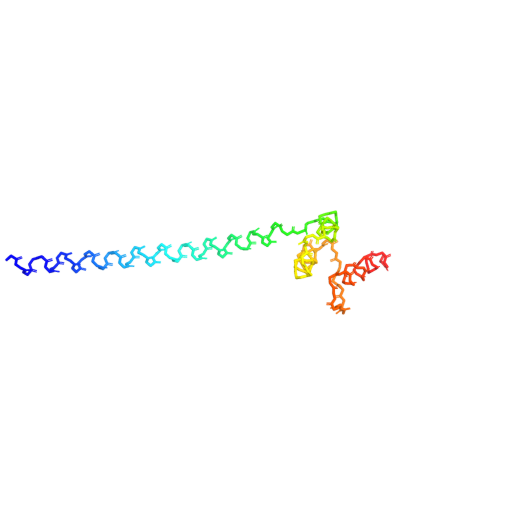R A 1 84 ? 10.897 -2.493 -7.464 1.00 77.00 84 THR A CA 1
ATOM 648 C C . THR A 1 84 ? 9.472 -2.274 -7.955 1.00 77.00 84 THR A C 1
ATOM 650 O O . THR A 1 84 ? 8.996 -2.937 -8.880 1.00 77.00 84 THR A O 1
ATOM 653 N N . ALA A 1 85 ? 8.791 -1.300 -7.349 1.00 75.69 85 ALA A N 1
ATOM 654 C CA . ALA A 1 85 ? 7.413 -0.948 -7.684 1.00 75.69 85 ALA A CA 1
ATOM 655 C C . ALA A 1 85 ? 7.254 -0.524 -9.160 1.00 75.69 85 ALA A C 1
ATOM 657 O O . ALA A 1 85 ? 6.252 -0.839 -9.797 1.00 75.69 85 ALA A O 1
ATOM 658 N N . GLU A 1 86 ? 8.249 0.170 -9.725 1.00 77.00 86 GLU A N 1
ATOM 659 C CA . GLU A 1 86 ? 8.217 0.620 -11.124 1.00 77.00 86 GLU A CA 1
ATOM 660 C C . GLU A 1 86 ? 8.358 -0.539 -12.113 1.00 77.00 86 GLU A C 1
ATOM 662 O O . GLU A 1 86 ? 7.674 -0.554 -13.139 1.00 77.00 86 GLU A O 1
ATOM 667 N N . ALA A 1 87 ? 9.213 -1.520 -11.805 1.00 79.25 87 ALA A N 1
ATOM 668 C CA . ALA A 1 87 ? 9.339 -2.734 -12.607 1.00 79.25 87 ALA A CA 1
ATOM 669 C C . ALA A 1 87 ? 8.027 -3.530 -12.587 1.00 79.25 87 ALA A C 1
ATOM 671 O O . ALA A 1 87 ? 7.524 -3.909 -13.644 1.00 79.25 87 ALA A O 1
ATOM 672 N N . ALA A 1 88 ? 7.428 -3.670 -11.400 1.00 80.94 88 ALA A N 1
ATOM 673 C CA . ALA A 1 88 ? 6.133 -4.313 -11.204 1.00 80.94 88 ALA A CA 1
ATOM 674 C C . ALA A 1 88 ? 5.034 -3.660 -12.048 1.00 80.94 88 ALA A C 1
ATOM 676 O O . ALA A 1 88 ? 4.301 -4.337 -12.767 1.00 80.94 88 ALA A O 1
ATOM 677 N N . TYR A 1 89 ? 4.947 -2.328 -11.996 1.00 78.94 89 TYR A N 1
ATOM 678 C CA . TYR A 1 89 ? 3.964 -1.556 -12.746 1.00 78.94 89 TYR A CA 1
ATOM 679 C C . TYR A 1 89 ? 4.139 -1.727 -14.259 1.00 78.94 89 TYR A C 1
ATOM 681 O O . TYR A 1 89 ? 3.169 -1.998 -14.964 1.00 78.94 89 TYR A O 1
ATOM 689 N N . LYS A 1 90 ? 5.376 -1.640 -14.765 1.00 80.44 90 LYS A N 1
ATOM 690 C CA . LYS A 1 90 ? 5.666 -1.831 -16.195 1.00 80.44 90 LYS A CA 1
ATOM 691 C C . LYS A 1 90 ? 5.353 -3.247 -16.673 1.00 80.44 90 LYS A C 1
ATOM 693 O O . LYS A 1 90 ? 4.782 -3.402 -17.749 1.00 80.44 90 LYS A O 1
ATOM 698 N N . GLU A 1 91 ? 5.717 -4.270 -15.903 1.00 80.75 91 GLU A N 1
ATOM 699 C CA . GLU A 1 91 ? 5.412 -5.661 -16.253 1.00 80.75 91 GLU A CA 1
ATOM 700 C C . GLU A 1 91 ? 3.899 -5.911 -16.235 1.00 80.75 91 GLU A C 1
ATOM 702 O O . GLU A 1 91 ? 3.359 -6.521 -17.153 1.00 80.75 91 GLU A O 1
ATOM 707 N N . SER A 1 92 ? 3.193 -5.347 -15.256 1.00 79.19 92 SER A N 1
ATOM 708 C CA . SER A 1 92 ? 1.733 -5.450 -15.153 1.00 79.19 92 SER A CA 1
ATOM 709 C C . SER A 1 92 ? 1.009 -4.767 -16.311 1.00 79.19 92 SER A C 1
ATOM 711 O O . SER A 1 92 ? 0.043 -5.309 -16.841 1.00 79.19 92 SER A O 1
ATOM 713 N N . LEU A 1 93 ? 1.492 -3.603 -16.757 1.00 80.19 93 LEU A N 1
ATOM 714 C CA . LEU A 1 93 ? 0.966 -2.942 -17.953 1.00 80.19 93 LEU A CA 1
ATOM 715 C C . LEU A 1 93 ? 1.179 -3.786 -19.214 1.00 80.19 93 LEU A C 1
ATOM 717 O O . LEU A 1 93 ? 0.272 -3.879 -20.037 1.00 80.19 93 LEU A O 1
ATOM 721 N N . LYS A 1 94 ? 2.345 -4.432 -19.353 1.00 80.06 94 LYS A N 1
ATOM 722 C CA . LYS A 1 94 ? 2.597 -5.361 -20.464 1.00 80.06 94 LYS A CA 1
ATOM 723 C C . LYS A 1 94 ? 1.630 -6.541 -20.424 1.00 80.06 94 LYS A C 1
ATOM 725 O O . LYS A 1 94 ? 0.966 -6.792 -21.416 1.00 80.06 94 LYS A O 1
ATOM 730 N N . LEU A 1 95 ? 1.472 -7.188 -19.269 1.00 76.75 95 LEU A N 1
ATOM 731 C CA . LEU A 1 95 ? 0.537 -8.307 -19.080 1.00 76.75 95 LEU A CA 1
ATOM 732 C C . LEU A 1 95 ? -0.924 -7.935 -19.368 1.00 76.75 95 LEU A C 1
ATOM 734 O O . LEU A 1 95 ? -1.709 -8.790 -19.763 1.00 76.75 95 LEU A O 1
ATOM 738 N N . LYS A 1 96 ? -1.302 -6.672 -19.147 1.00 71.75 96 LYS A N 1
ATOM 739 C CA . LYS A 1 96 ? -2.639 -6.163 -19.466 1.00 71.75 96 LYS A CA 1
ATOM 740 C C . LYS A 1 96 ? -2.848 -5.963 -20.970 1.00 71.75 96 LYS A C 1
ATOM 742 O O . LYS A 1 96 ? -3.962 -6.159 -21.435 1.00 71.75 96 LYS A O 1
ATOM 747 N N . HIS A 1 97 ? -1.807 -5.564 -21.699 1.00 64.88 97 HIS A N 1
ATOM 748 C CA . HIS A 1 97 ? -1.850 -5.341 -23.149 1.00 64.88 97 HIS A CA 1
ATOM 749 C C . HIS A 1 97 ? -1.608 -6.605 -23.987 1.00 64.88 97 HIS A C 1
ATOM 751 O O . HIS A 1 97 ? -1.923 -6.595 -25.171 1.00 64.88 97 HIS A O 1
ATOM 757 N N . ASP A 1 98 ? -1.054 -7.663 -23.393 1.00 59.66 98 ASP A N 1
ATOM 758 C CA . ASP A 1 98 ? -0.768 -8.946 -24.058 1.00 59.66 98 ASP A CA 1
ATOM 759 C C . ASP A 1 98 ? -1.985 -9.903 -24.099 1.00 59.66 98 ASP A C 1
ATOM 761 O O . ASP A 1 98 ? -1.864 -11.050 -24.520 1.00 59.66 98 ASP A O 1
ATOM 765 N N . LYS A 1 99 ? -3.157 -9.452 -23.631 1.00 49.34 99 LYS A N 1
ATOM 766 C CA . LYS A 1 99 ? -4.430 -10.190 -23.634 1.00 49.34 99 LYS A CA 1
ATOM 767 C C . LY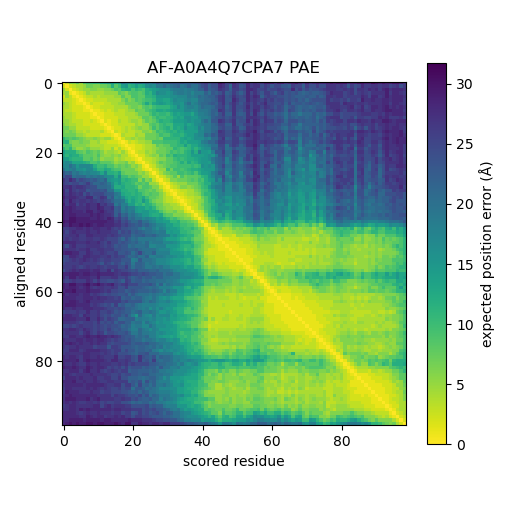S A 1 99 ? -5.396 -9.611 -24.656 1.00 49.34 99 LYS A C 1
ATOM 769 O O . LYS A 1 99 ? -6.114 -10.426 -25.273 1.00 49.34 99 LYS A O 1
#

Radius of gyration: 24.62 Å; Cα contacts (8 Å, |Δi|>4): 64; chains: 1; bounding box: 28×25×84 Å

Organism: NCBI:txid70255

Sequence (99 aa):
MKNLLIGVMLIMLIMGSGYFMIKSEIRHDASAVAAQKLKMKGITTEAQLKAVFNDPKKKEGAKLAAYENAVENHVLPRSKHFQTAEAAYKESLKLKHDK

pLDDT: mean 71.14, std 10.2, range [45.16, 82.44]

Mean predicted aligned error: 14.52 Å